Protein AF-A0A2T4IAX1-F1 (afdb_monomer_lite)

Organism: NCBI:txid2136175

Secondary structure (DSSP, 8-state):
--HHHHHHHHHHHTGGG----TTHHHHSPPTTSPPPP--S--HHHHHHHHPPPPPPPPHHHHHHHHHHTTB-TTT-SBTT---

Radius of gyration: 21.28 Å; chains: 1; bounding box: 42×21×60 Å

Sequence (83 aa):
MRRYGLIQRFLSDYSYLDPKVPDVDDIVPLPPAPLPPWDGTLRWKVEFDANVPPPLPEAAVIDDMARTKGLDPRTGRPAGQSD

pLDDT: mean 91.48, std 7.67, range [59.25, 96.94]

Foldseek 3Di:
DPLVVLVVVVCVVCVVVVFDQPCCCVQPNDPPDDGDDDPSDGPRVVVVVPDDDDDDDDLVVQCVVCVVVCHHSVPRHRVPDDD

Structure (mmCIF, N/CA/C/O backbone):
data_AF-A0A2T4IAX1-F1
#
_entry.id   AF-A0A2T4IAX1-F1
#
loop_
_atom_site.group_PDB
_atom_site.id
_atom_site.type_symbol
_atom_site.label_atom_id
_atom_site.label_alt_id
_atom_site.label_comp_id
_atom_site.label_asym_id
_atom_site.label_entity_id
_atom_site.label_seq_id
_atom_site.pdbx_PDB_ins_code
_atom_site.Cartn_x
_atom_site.Cartn_y
_atom_site.Cartn_z
_atom_site.occupancy
_atom_site.B_iso_or_equiv
_atom_site.auth_seq_id
_atom_site.auth_comp_id
_atom_site.auth_asym_id
_atom_site.auth_atom_id
_atom_site.pdbx_PDB_model_num
ATOM 1 N N . MET A 1 1 ? 20.465 -5.817 -9.953 1.00 59.75 1 MET A N 1
ATOM 2 C CA . MET A 1 1 ? 19.376 -6.167 -9.011 1.00 59.75 1 MET A CA 1
ATOM 3 C C . MET A 1 1 ? 18.891 -4.931 -8.250 1.00 59.75 1 MET A C 1
ATOM 5 O O . MET A 1 1 ? 19.267 -4.741 -7.104 1.00 59.75 1 MET A O 1
ATOM 9 N N . ARG A 1 2 ? 18.095 -4.053 -8.877 1.00 82.44 2 ARG A N 1
ATOM 10 C CA . ARG A 1 2 ? 17.475 -2.917 -8.159 1.00 82.44 2 ARG A CA 1
ATOM 11 C C . ARG A 1 2 ? 15.960 -2.831 -8.370 1.00 82.44 2 ARG A C 1
ATOM 13 O O . ARG A 1 2 ? 15.256 -2.682 -7.386 1.00 82.44 2 ARG A O 1
ATOM 20 N N . ARG A 1 3 ? 15.444 -3.033 -9.593 1.00 90.12 3 ARG A N 1
ATOM 21 C CA . ARG A 1 3 ? 13.999 -2.881 -9.876 1.00 90.12 3 ARG A CA 1
ATOM 22 C C . ARG A 1 3 ? 13.103 -3.885 -9.171 1.00 90.12 3 ARG A C 1
ATOM 24 O O . ARG A 1 3 ? 12.243 -3.473 -8.410 1.00 90.12 3 ARG A O 1
ATOM 31 N N . TYR A 1 4 ? 13.368 -5.178 -9.345 1.00 89.06 4 TYR A N 1
ATOM 32 C CA . TYR A 1 4 ? 12.596 -6.223 -8.668 1.00 89.06 4 TYR A CA 1
ATOM 33 C C . TYR A 1 4 ? 12.588 -6.059 -7.144 1.00 89.06 4 TYR A C 1
ATOM 35 O O . TYR A 1 4 ? 11.549 -6.241 -6.527 1.00 89.06 4 TYR A O 1
ATOM 43 N N . GLY A 1 5 ? 13.708 -5.638 -6.544 1.00 92.06 5 GLY A N 1
ATOM 44 C CA . GLY A 1 5 ? 13.773 -5.368 -5.106 1.00 92.06 5 GLY A CA 1
ATOM 45 C C . GLY A 1 5 ? 12.932 -4.160 -4.677 1.00 92.06 5 GLY A C 1
ATOM 46 O O . GLY A 1 5 ? 12.269 -4.220 -3.648 1.00 92.06 5 GLY A O 1
ATOM 47 N N . LEU A 1 6 ? 12.918 -3.083 -5.472 1.00 93.00 6 LEU A N 1
ATOM 48 C CA . LEU A 1 6 ? 12.058 -1.922 -5.216 1.00 93.00 6 LEU A CA 1
ATOM 49 C C . LEU A 1 6 ? 10.574 -2.282 -5.348 1.00 93.00 6 LEU A C 1
ATOM 51 O O . LEU A 1 6 ? 9.797 -1.943 -4.462 1.00 93.00 6 LEU A O 1
ATOM 55 N N . ILE A 1 7 ? 10.202 -3.025 -6.394 1.00 93.31 7 ILE A N 1
ATOM 56 C CA . ILE A 1 7 ? 8.829 -3.505 -6.601 1.00 93.31 7 ILE A CA 1
ATOM 57 C C . ILE A 1 7 ? 8.416 -4.440 -5.456 1.00 93.31 7 ILE A C 1
ATOM 59 O O . ILE A 1 7 ? 7.358 -4.258 -4.869 1.00 93.31 7 ILE A O 1
ATOM 63 N N . GLN A 1 8 ? 9.262 -5.400 -5.070 1.00 94.19 8 GLN A N 1
ATOM 64 C CA . GLN A 1 8 ? 8.979 -6.316 -3.962 1.00 94.19 8 GLN A CA 1
ATOM 65 C C . GLN A 1 8 ? 8.794 -5.574 -2.633 1.00 94.19 8 GLN A C 1
ATOM 67 O O . GLN A 1 8 ? 7.869 -5.886 -1.881 1.00 94.19 8 GLN A O 1
ATOM 72 N N . ARG A 1 9 ? 9.659 -4.595 -2.337 1.00 95.00 9 ARG A N 1
ATOM 73 C CA . ARG A 1 9 ? 9.531 -3.769 -1.134 1.00 95.00 9 ARG A CA 1
ATOM 74 C C . ARG A 1 9 ? 8.226 -2.984 -1.159 1.00 95.00 9 ARG A C 1
ATOM 76 O O . ARG A 1 9 ? 7.497 -3.021 -0.180 1.00 95.00 9 ARG A O 1
ATOM 83 N N . PHE A 1 10 ? 7.903 -2.358 -2.288 1.00 94.81 10 PHE A N 1
ATOM 84 C CA . PHE A 1 10 ? 6.644 -1.645 -2.467 1.00 94.81 10 PHE A CA 1
ATOM 85 C C . PHE A 1 10 ? 5.431 -2.550 -2.212 1.00 94.81 10 PHE A C 1
ATOM 87 O O . PHE A 1 10 ? 4.568 -2.221 -1.406 1.00 94.81 10 PHE A O 1
ATOM 94 N N . LEU A 1 11 ? 5.382 -3.719 -2.852 1.00 95.25 11 LEU A N 1
ATOM 95 C CA . LEU A 1 11 ? 4.279 -4.667 -2.682 1.00 95.25 11 LEU A CA 1
ATOM 96 C C . LEU A 1 11 ? 4.162 -5.164 -1.236 1.00 95.25 11 LEU A C 1
ATOM 98 O O . LEU A 1 11 ? 3.052 -5.358 -0.753 1.00 95.25 11 LEU A O 1
ATOM 102 N N . SER A 1 12 ? 5.289 -5.330 -0.537 1.00 96.00 12 SER A N 1
ATOM 103 C CA . SER A 1 12 ? 5.304 -5.675 0.890 1.00 96.00 12 SER A CA 1
ATOM 104 C C . SER A 1 12 ? 4.748 -4.538 1.752 1.00 96.00 12 SER A C 1
ATOM 106 O O . SER A 1 12 ? 3.824 -4.762 2.536 1.00 96.00 12 SER A O 1
ATOM 108 N N . ASP A 1 13 ? 5.264 -3.320 1.560 1.00 95.88 13 ASP A N 1
ATOM 109 C CA . ASP A 1 13 ? 4.919 -2.124 2.337 1.00 95.88 13 ASP A CA 1
ATOM 110 C C . ASP A 1 13 ? 3.436 -1.747 2.176 1.00 95.88 13 ASP A C 1
ATOM 112 O O . ASP A 1 13 ? 2.820 -1.284 3.130 1.00 95.88 13 ASP A O 1
ATOM 116 N N . TYR A 1 14 ? 2.847 -1.984 0.998 1.00 95.88 14 TYR A N 1
ATOM 117 C CA . TYR A 1 14 ? 1.448 -1.664 0.689 1.00 95.88 14 TYR A CA 1
ATOM 118 C C . TYR A 1 14 ? 0.520 -2.884 0.677 1.00 95.88 14 TYR A C 1
ATOM 120 O O . TYR A 1 14 ? -0.646 -2.737 0.337 1.00 95.88 14 TYR A O 1
ATOM 128 N N . SER A 1 15 ? 0.985 -4.076 1.063 1.00 96.31 15 SER A N 1
ATOM 129 C CA . SER A 1 15 ? 0.228 -5.340 0.949 1.00 96.31 15 SER A CA 1
ATOM 130 C C . SER A 1 15 ? -1.195 -5.302 1.531 1.00 96.31 15 SER A C 1
ATOM 132 O O . SER A 1 15 ? -2.099 -5.924 0.976 1.00 96.31 15 SER A O 1
ATOM 134 N N . TYR A 1 16 ? -1.425 -4.526 2.594 1.00 95.00 16 TYR A N 1
ATOM 135 C CA . TYR A 1 16 ? -2.735 -4.333 3.232 1.00 95.00 16 TYR A CA 1
ATOM 136 C C . TYR A 1 16 ? -3.759 -3.561 2.375 1.00 95.00 16 TYR A C 1
ATOM 138 O O . TYR A 1 16 ? -4.937 -3.522 2.725 1.00 95.00 16 TYR A O 1
ATOM 146 N N . LEU A 1 17 ? -3.324 -2.956 1.266 1.00 94.62 17 LEU A N 1
ATOM 147 C CA . LEU A 1 17 ? -4.150 -2.220 0.300 1.00 94.62 17 LEU A CA 1
ATOM 148 C C . LEU A 1 17 ? -4.323 -2.968 -1.029 1.00 94.62 17 LEU A C 1
ATOM 150 O O . LEU A 1 17 ? -4.855 -2.394 -1.974 1.00 94.62 17 LEU A O 1
ATOM 154 N N . ASP A 1 18 ? -3.863 -4.222 -1.111 1.00 93.44 18 ASP A N 1
ATOM 155 C CA . ASP A 1 18 ? -3.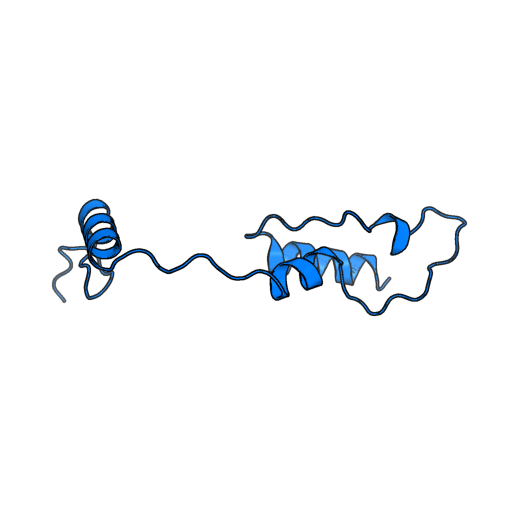906 -5.053 -2.323 1.00 93.44 18 ASP A CA 1
ATOM 156 C C . ASP A 1 18 ? -3.364 -4.337 -3.589 1.00 93.44 18 ASP A C 1
ATOM 158 O O . ASP A 1 18 ? -4.075 -4.175 -4.590 1.00 93.44 18 ASP A O 1
ATOM 162 N N . PRO A 1 19 ? -2.100 -3.868 -3.566 1.00 95.19 19 PRO A N 1
ATOM 163 C CA . PRO A 1 19 ? -1.538 -3.049 -4.628 1.00 95.19 19 PRO A CA 1
ATOM 164 C C . PRO A 1 19 ? -1.410 -3.836 -5.931 1.00 95.19 19 PRO A C 1
ATOM 166 O O . PRO A 1 19 ? -1.080 -5.025 -5.937 1.00 95.19 19 PRO A O 1
ATOM 169 N N . LYS A 1 20 ? -1.619 -3.152 -7.060 1.00 92.19 20 LYS A N 1
ATOM 170 C CA . LYS A 1 20 ? -1.480 -3.731 -8.405 1.00 92.19 20 LYS A CA 1
ATOM 171 C C . LYS A 1 20 ? -0.329 -3.071 -9.158 1.00 92.19 20 LYS A C 1
ATOM 173 O O . LYS A 1 20 ? -0.031 -1.902 -8.938 1.00 92.19 20 LYS A O 1
ATOM 178 N N . VAL A 1 21 ? 0.287 -3.816 -10.076 1.00 93.44 21 VAL A N 1
ATOM 179 C CA . VAL A 1 21 ? 1.372 -3.321 -10.946 1.00 93.44 21 VAL A CA 1
ATOM 180 C C . VAL A 1 21 ? 0.985 -3.525 -12.414 1.00 93.44 21 VAL A C 1
ATOM 182 O O . VAL A 1 21 ? 1.545 -4.383 -13.094 1.00 93.44 21 VAL A O 1
ATOM 185 N N . PRO A 1 22 ? -0.047 -2.818 -12.907 1.00 92.88 22 PRO A N 1
ATOM 186 C CA . PRO A 1 22 ? -0.528 -2.990 -14.280 1.00 92.88 22 PRO A CA 1
ATOM 187 C C . PRO A 1 22 ? 0.449 -2.447 -15.342 1.00 92.88 22 PRO A C 1
ATOM 189 O O . PRO A 1 22 ? 0.249 -2.677 -16.526 1.00 92.88 22 PRO A O 1
ATOM 192 N N . ASP A 1 23 ? 1.472 -1.711 -14.917 1.00 93.88 23 ASP A N 1
ATOM 193 C CA . ASP A 1 23 ? 2.576 -1.119 -15.679 1.00 93.88 23 ASP A CA 1
ATOM 194 C C . ASP A 1 23 ? 3.876 -1.948 -15.572 1.00 93.88 23 ASP A C 1
ATOM 196 O O . ASP A 1 23 ? 4.965 -1.463 -15.880 1.00 93.88 23 ASP A O 1
ATOM 200 N N . VAL A 1 24 ? 3.797 -3.210 -15.123 1.00 92.44 24 VAL A N 1
ATOM 201 C CA . VAL A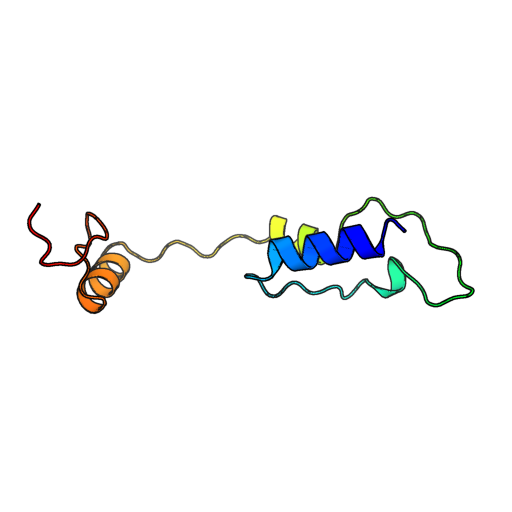 1 24 ? 4.985 -4.054 -14.895 1.00 92.44 24 VAL A CA 1
ATOM 202 C C . VAL A 1 24 ? 5.822 -4.253 -16.158 1.00 92.44 24 VAL A C 1
ATOM 204 O O . VAL A 1 24 ? 7.048 -4.197 -16.075 1.00 92.44 24 VAL A O 1
ATOM 207 N N . ASP A 1 25 ? 5.180 -4.415 -17.315 1.00 92.44 25 ASP A N 1
ATOM 208 C CA . ASP A 1 25 ? 5.866 -4.621 -18.594 1.00 92.44 25 ASP A CA 1
ATOM 209 C C . ASP A 1 25 ? 6.578 -3.346 -19.075 1.00 92.44 25 ASP A C 1
ATOM 211 O O . ASP A 1 25 ? 7.641 -3.429 -19.691 1.00 92.44 25 ASP A O 1
ATOM 215 N N . ASP A 1 26 ? 6.050 -2.167 -18.727 1.00 93.31 26 ASP A N 1
ATOM 216 C CA . ASP A 1 26 ? 6.677 -0.874 -19.022 1.00 93.31 26 ASP A CA 1
ATOM 217 C C . ASP A 1 26 ? 7.910 -0.636 -18.134 1.00 93.31 26 ASP A C 1
ATOM 219 O O . ASP A 1 26 ? 8.867 0.023 -18.537 1.00 93.31 26 ASP A O 1
ATOM 223 N N . ILE A 1 27 ? 7.915 -1.181 -16.914 1.00 93.25 27 ILE A N 1
ATOM 224 C CA . ILE A 1 27 ? 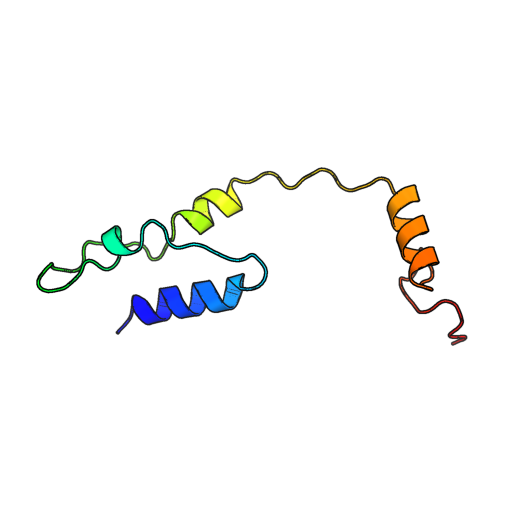9.006 -1.003 -15.945 1.00 93.25 27 ILE A CA 1
ATOM 225 C C . ILE A 1 27 ? 10.086 -2.075 -16.118 1.00 93.25 27 ILE A C 1
ATOM 227 O O . ILE A 1 27 ? 11.287 -1.802 -15.964 1.00 93.25 27 ILE A O 1
ATOM 231 N N . VAL A 1 28 ? 9.680 -3.313 -16.389 1.00 92.44 28 VAL A N 1
ATOM 232 C CA . VAL A 1 28 ? 10.557 -4.477 -16.501 1.00 92.44 28 VAL A CA 1
ATOM 233 C C . VAL A 1 28 ? 10.122 -5.340 -17.690 1.00 92.44 28 VAL A C 1
ATOM 235 O O . VAL A 1 28 ? 9.543 -6.409 -17.494 1.00 92.44 28 VAL A O 1
ATOM 238 N N . PRO A 1 29 ? 10.423 -4.912 -18.930 1.00 92.69 29 PRO A N 1
ATOM 239 C CA . PRO A 1 29 ? 10.072 -5.688 -20.108 1.00 92.69 29 PRO A CA 1
ATOM 240 C C . PRO A 1 29 ? 10.829 -7.020 -20.125 1.00 92.69 29 PRO A C 1
ATOM 242 O O . PRO A 1 29 ? 11.941 -7.145 -19.595 1.00 92.69 29 PRO A O 1
ATOM 245 N N . LEU A 1 30 ? 10.234 -8.024 -20.767 1.00 91.94 30 LEU A N 1
ATOM 246 C CA . LEU A 1 30 ? 10.865 -9.331 -20.917 1.00 91.94 30 LEU A CA 1
ATOM 247 C C . LEU A 1 30 ? 12.162 -9.232 -21.748 1.00 91.94 30 LEU A C 1
ATOM 249 O O . LEU A 1 30 ? 12.227 -8.484 -22.730 1.00 91.94 30 LEU A O 1
ATOM 253 N N . PRO A 1 31 ? 13.213 -9.994 -21.393 1.00 89.50 31 PRO A N 1
ATOM 254 C CA . PRO A 1 31 ? 14.452 -10.012 -22.159 1.00 89.50 31 PRO A CA 1
ATOM 255 C C . PRO A 1 31 ? 14.211 -10.515 -23.597 1.00 89.50 31 PRO A C 1
ATOM 257 O O . PRO A 1 31 ? 13.359 -11.379 -23.808 1.00 89.50 31 PRO A O 1
ATOM 260 N N . PRO A 1 32 ? 14.970 -10.014 -24.593 1.00 93.00 32 PRO A N 1
ATOM 261 C CA . PRO A 1 32 ? 16.216 -9.251 -24.456 1.00 93.00 32 PRO A CA 1
ATOM 262 C C . PRO A 1 32 ? 16.041 -7.722 -24.395 1.00 93.00 32 PRO A C 1
ATOM 264 O O . PRO A 1 32 ? 17.036 -7.007 -24.514 1.00 93.00 32 PRO A O 1
ATOM 267 N N . ALA A 1 33 ? 14.813 -7.207 -24.243 1.00 92.88 33 ALA A N 1
ATOM 268 C CA . ALA A 1 33 ? 14.567 -5.768 -24.228 1.00 92.88 33 ALA A CA 1
ATOM 269 C C . ALA A 1 33 ? 15.397 -5.063 -23.132 1.00 92.88 33 ALA A C 1
ATOM 271 O O . ALA A 1 33 ? 15.471 -5.552 -21.999 1.00 92.88 33 ALA A O 1
ATOM 272 N N . PRO A 1 34 ? 16.044 -3.922 -23.439 1.00 90.31 34 PRO A N 1
ATOM 273 C CA . PRO A 1 34 ? 16.750 -3.154 -22.430 1.00 90.31 34 PRO A CA 1
ATOM 274 C C . PRO A 1 34 ? 15.754 -2.555 -21.436 1.00 90.31 34 PRO A C 1
ATOM 276 O O . PRO A 1 34 ? 14.632 -2.196 -21.785 1.00 90.31 34 PRO A O 1
ATOM 279 N N . LEU A 1 35 ? 16.194 -2.402 -20.190 1.00 90.94 35 LEU A N 1
ATOM 280 C CA . LEU A 1 35 ? 15.384 -1.769 -19.157 1.00 90.94 35 LEU A CA 1
ATOM 281 C C . LEU A 1 35 ? 15.210 -0.269 -19.474 1.00 90.94 35 LEU A C 1
ATOM 283 O O . LEU A 1 35 ? 16.215 0.450 -19.492 1.00 90.94 35 LEU A O 1
ATOM 287 N N . PRO A 1 36 ? 13.977 0.231 -19.683 1.00 92.75 36 PRO A N 1
ATOM 288 C CA . PRO A 1 36 ? 13.734 1.645 -19.986 1.00 92.75 36 PRO A CA 1
ATOM 289 C C . PRO A 1 36 ? 14.012 2.503 -18.751 1.00 92.75 36 PRO A C 1
ATOM 291 O O . PRO A 1 36 ? 13.930 1.969 -17.654 1.00 92.75 36 PRO A O 1
ATOM 294 N N . PRO A 1 37 ? 14.332 3.802 -18.840 1.00 93.25 37 PRO A N 1
ATOM 295 C CA . PRO A 1 37 ? 14.466 4.659 -17.659 1.00 93.25 37 PRO A CA 1
ATOM 296 C C . PRO A 1 37 ? 13.228 4.582 -16.754 1.00 93.25 37 PRO A C 1
ATOM 298 O O . PRO A 1 37 ? 12.104 4.569 -17.239 1.00 93.25 37 PRO A O 1
ATOM 301 N N . TRP A 1 38 ? 13.439 4.507 -15.441 1.00 93.00 38 TRP A N 1
AT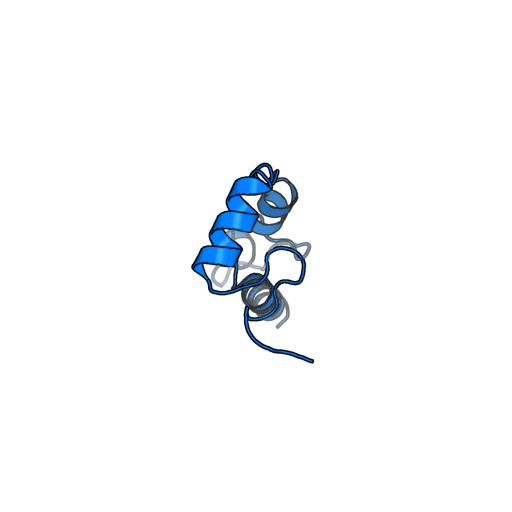OM 302 C CA . TRP A 1 38 ? 12.361 4.418 -14.456 1.00 93.00 38 TRP A CA 1
ATOM 303 C C . TRP A 1 38 ? 12.776 5.157 -13.188 1.00 93.00 38 TRP A C 1
ATOM 305 O O . TRP A 1 38 ? 13.898 4.974 -12.710 1.00 93.00 38 TRP A O 1
ATOM 315 N N . ASP A 1 39 ? 11.879 5.987 -12.674 1.00 91.88 39 ASP A N 1
ATOM 316 C CA . ASP A 1 39 ? 12.072 6.867 -11.518 1.00 91.88 39 ASP A CA 1
ATOM 317 C C . ASP A 1 39 ? 11.869 6.155 -10.169 1.00 91.88 39 ASP A C 1
ATOM 319 O O . ASP A 1 39 ? 12.213 6.702 -9.124 1.00 91.88 39 ASP A O 1
ATOM 323 N N . GLY A 1 40 ? 11.364 4.919 -10.189 1.00 91.88 40 GLY A N 1
ATOM 324 C CA . GLY A 1 40 ? 11.060 4.145 -8.988 1.00 91.88 40 GLY A CA 1
ATOM 325 C C . GLY A 1 40 ? 9.602 4.239 -8.538 1.00 91.88 40 GLY A C 1
ATOM 326 O O . GLY A 1 40 ? 9.272 3.666 -7.500 1.00 91.88 40 GLY A O 1
ATOM 327 N N . THR A 1 41 ? 8.737 4.915 -9.297 1.00 92.00 41 THR A N 1
ATOM 328 C CA . THR A 1 41 ? 7.320 5.092 -8.963 1.00 92.00 41 THR A CA 1
ATOM 329 C C . THR A 1 41 ? 6.447 4.093 -9.722 1.00 92.00 41 THR A C 1
ATOM 331 O O . THR A 1 41 ? 6.683 3.817 -10.894 1.00 92.00 41 THR A O 1
ATOM 334 N N . LEU A 1 42 ? 5.421 3.549 -9.065 1.00 94.56 42 LEU A N 1
ATOM 335 C CA . LEU A 1 42 ? 4.390 2.734 -9.719 1.00 94.56 42 LEU A CA 1
ATOM 336 C C . LEU A 1 42 ? 3.153 3.581 -10.006 1.00 94.56 42 LEU A C 1
ATOM 338 O O . LEU A 1 42 ? 2.768 4.390 -9.157 1.00 94.56 42 LEU A O 1
ATOM 342 N N . ARG A 1 43 ? 2.473 3.335 -11.134 1.00 95.00 43 ARG A N 1
ATOM 343 C CA . ARG A 1 43 ? 1.206 4.008 -11.470 1.00 95.00 43 ARG A CA 1
ATOM 344 C C . ARG A 1 43 ? 0.186 3.924 -10.334 1.00 95.00 43 ARG A C 1
ATOM 346 O O . ARG A 1 43 ? -0.406 4.935 -9.968 1.00 95.00 43 ARG A O 1
ATOM 353 N N . TRP A 1 44 ? 0.068 2.756 -9.704 1.00 95.50 44 TRP A N 1
ATOM 354 C CA . TRP A 1 44 ? -0.827 2.554 -8.563 1.00 95.50 44 TRP A CA 1
ATOM 355 C C . TRP A 1 44 ? -0.545 3.521 -7.404 1.00 95.50 44 TRP A C 1
ATOM 357 O O . TRP A 1 44 ? -1.479 3.977 -6.758 1.00 95.50 44 TRP A O 1
ATOM 367 N N . LYS A 1 45 ? 0.721 3.882 -7.138 1.00 94.62 45 LYS A N 1
ATOM 368 C CA . LYS A 1 45 ? 1.053 4.813 -6.046 1.00 94.62 45 LYS A CA 1
ATOM 369 C C . LYS A 1 45 ? 0.570 6.227 -6.347 1.00 94.62 45 LYS A C 1
ATOM 371 O O . LYS A 1 45 ? 0.050 6.887 -5.457 1.00 94.62 45 LYS A O 1
ATOM 376 N N . VAL A 1 46 ? 0.727 6.662 -7.596 1.00 93.88 46 VAL A N 1
ATOM 377 C CA . VAL A 1 46 ? 0.246 7.969 -8.062 1.00 93.88 46 VAL A CA 1
ATOM 378 C C . VAL A 1 46 ? -1.275 8.043 -7.949 1.00 93.88 46 VAL A C 1
ATOM 380 O O . VAL A 1 46 ? -1.807 9.012 -7.419 1.00 93.88 46 VAL A O 1
ATOM 383 N N . GLU A 1 47 ? -1.970 6.998 -8.399 1.00 94.25 47 GLU A N 1
ATOM 384 C CA . GLU A 1 47 ? -3.431 6.898 -8.307 1.00 94.25 47 GLU A CA 1
ATOM 385 C C . GLU A 1 47 ? -3.907 6.855 -6.851 1.00 94.25 47 GLU A C 1
ATOM 387 O O . GLU A 1 47 ? -4.861 7.543 -6.495 1.00 94.25 47 GLU A O 1
ATOM 392 N N . PHE A 1 48 ? -3.222 6.090 -5.999 1.00 92.12 48 PHE A N 1
ATOM 393 C CA . PHE A 1 48 ? -3.528 5.991 -4.576 1.00 92.12 48 PHE A CA 1
ATOM 394 C C . PHE A 1 48 ? -3.367 7.337 -3.858 1.00 92.12 48 PHE A C 1
ATOM 396 O O . PHE A 1 48 ? -4.258 7.731 -3.112 1.00 92.12 48 PHE A O 1
ATOM 403 N N . ASP A 1 49 ? -2.278 8.066 -4.113 1.00 92.56 49 ASP A N 1
ATOM 404 C CA . ASP A 1 49 ? -2.030 9.379 -3.501 1.00 92.56 49 ASP A CA 1
ATOM 405 C C . ASP A 1 49 ? -2.996 10.460 -3.992 1.00 92.56 49 ASP A C 1
ATOM 407 O O . ASP A 1 49 ? -3.302 11.401 -3.261 1.00 92.56 49 ASP A O 1
ATOM 411 N N . ALA A 1 50 ? -3.471 10.336 -5.232 1.00 94.06 50 ALA A N 1
ATOM 412 C CA . ALA A 1 50 ? -4.480 11.223 -5.793 1.00 94.06 50 ALA A CA 1
ATOM 413 C C . ALA A 1 50 ? -5.903 10.893 -5.308 1.00 94.06 50 ALA A C 1
ATOM 415 O O . ALA A 1 50 ? -6.816 11.698 -5.510 1.00 94.06 50 ALA A O 1
ATOM 416 N N . ASN A 1 51 ? -6.117 9.723 -4.697 1.00 91.62 51 ASN A N 1
ATOM 417 C CA . ASN A 1 51 ? -7.440 9.284 -4.283 1.00 91.62 51 ASN A CA 1
ATOM 418 C C . ASN A 1 51 ? -7.912 10.044 -3.035 1.00 91.62 51 ASN A C 1
ATOM 420 O O . ASN A 1 51 ? -7.200 10.154 -2.037 1.00 91.62 51 ASN A O 1
ATOM 424 N N . VAL A 1 52 ? -9.150 10.538 -3.070 1.00 88.06 52 VAL A N 1
ATOM 425 C CA . VAL A 1 52 ? -9.768 11.206 -1.920 1.00 88.06 52 VAL A CA 1
ATOM 426 C C . VAL A 1 52 ? -10.407 10.131 -1.038 1.00 88.06 52 VAL A C 1
ATOM 428 O O . VAL A 1 52 ? -11.284 9.408 -1.521 1.00 88.06 52 VAL A O 1
ATOM 431 N N . PRO A 1 53 ? -10.001 9.989 0.239 1.00 84.38 53 PRO A N 1
ATOM 432 C CA . PRO A 1 53 ? -10.618 9.008 1.119 1.00 84.38 53 PRO A CA 1
ATOM 433 C C . PRO A 1 53 ? -12.108 9.334 1.315 1.00 84.38 53 PRO A C 1
ATOM 435 O O . PRO A 1 53 ? -12.489 10.510 1.294 1.00 84.38 53 PRO A O 1
ATOM 438 N N . PRO A 1 54 ? -12.968 8.319 1.518 1.00 86.06 54 PRO A N 1
ATOM 439 C CA . PRO A 1 54 ? -14.373 8.558 1.815 1.00 86.06 54 PRO A CA 1
ATOM 440 C C . PRO A 1 54 ? -14.514 9.402 3.092 1.00 86.06 54 PRO A C 1
ATOM 442 O O . PRO A 1 54 ? -13.628 9.367 3.956 1.00 86.06 54 PRO A O 1
ATOM 445 N N . PRO A 1 55 ? -15.621 10.151 3.244 1.00 91.94 55 PRO A N 1
ATOM 446 C CA . PRO A 1 55 ? -15.879 10.869 4.481 1.00 91.94 55 PRO A CA 1
ATOM 447 C C . PRO A 1 55 ? -15.905 9.889 5.655 1.00 91.94 55 PRO A C 1
ATOM 449 O O . PRO A 1 55 ? -16.333 8.739 5.518 1.00 91.94 55 PRO A O 1
ATOM 452 N N . LEU A 1 56 ? -15.453 10.357 6.817 1.00 91.00 56 LEU A N 1
ATOM 453 C CA . LEU A 1 56 ? -15.561 9.570 8.037 1.00 91.00 56 LEU A CA 1
ATOM 454 C C . LEU A 1 56 ? -17.039 9.253 8.320 1.00 91.00 56 LEU A C 1
ATOM 456 O O . LEU A 1 56 ? -17.899 10.109 8.086 1.00 91.00 56 LEU A O 1
ATOM 460 N N . PRO A 1 57 ? -17.345 8.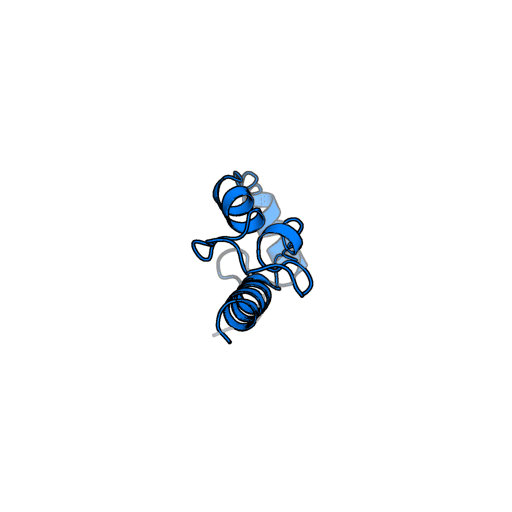050 8.831 1.00 92.75 57 PRO A N 1
ATOM 461 C CA . PRO A 1 57 ? -18.687 7.743 9.295 1.00 92.75 57 PRO A CA 1
ATOM 462 C C . PRO A 1 57 ? -19.077 8.665 10.456 1.00 92.75 57 PRO A C 1
ATOM 464 O O . PRO A 1 57 ? -18.225 9.210 11.162 1.00 92.75 57 PRO A O 1
ATOM 467 N N . GLU A 1 58 ? -20.381 8.829 10.669 1.00 96.19 58 GLU A N 1
ATOM 468 C CA . GLU A 1 58 ? -20.894 9.615 11.790 1.00 96.19 58 GLU A CA 1
ATOM 469 C C . GLU A 1 58 ? -20.446 9.020 13.133 1.00 96.19 58 GLU A C 1
ATOM 471 O O . GLU A 1 58 ? -20.369 7.800 13.295 1.00 96.19 58 GLU A O 1
ATOM 476 N N . ALA A 1 59 ? -20.211 9.878 14.130 1.00 94.69 59 ALA A N 1
ATOM 477 C CA . ALA A 1 59 ? -19.762 9.449 15.457 1.00 94.69 59 ALA A CA 1
ATOM 478 C C . ALA A 1 59 ? -20.701 8.408 16.095 1.00 94.69 59 ALA A C 1
ATOM 480 O O . ALA A 1 59 ? -20.238 7.463 16.724 1.00 94.69 59 ALA A O 1
ATOM 481 N N . ALA A 1 60 ? -22.014 8.519 15.860 1.00 95.81 60 ALA A N 1
ATOM 482 C CA . ALA A 1 60 ? -22.995 7.554 16.350 1.00 95.81 60 ALA A CA 1
ATOM 483 C C . ALA A 1 60 ? -22.766 6.134 15.798 1.00 95.81 60 ALA A C 1
ATOM 485 O O . ALA A 1 60 ? -22.933 5.161 16.531 1.00 95.81 60 ALA A O 1
ATOM 486 N N . VAL A 1 61 ? -22.346 6.015 14.533 1.00 96.62 61 VAL A N 1
ATOM 487 C CA . VAL A 1 61 ? -22.029 4.726 13.896 1.00 96.62 61 VAL A CA 1
ATOM 488 C C . VAL A 1 61 ? -20.759 4.134 14.502 1.00 96.62 61 VAL A C 1
ATOM 490 O O . VAL A 1 61 ? -20.710 2.942 14.794 1.00 96.62 61 VAL A O 1
ATOM 493 N N . ILE A 1 62 ? -19.745 4.968 14.740 1.00 94.88 62 ILE A N 1
ATOM 494 C CA . ILE A 1 62 ? -18.495 4.543 15.385 1.00 94.88 62 ILE A CA 1
ATOM 495 C C . ILE A 1 62 ? -18.780 4.028 16.801 1.00 94.88 62 ILE A C 1
ATOM 497 O O . ILE A 1 62 ? -18.303 2.955 17.176 1.00 94.88 62 ILE A O 1
ATOM 501 N N . ASP A 1 63 ? -19.599 4.749 17.568 1.00 96.31 63 ASP A N 1
ATOM 502 C CA . ASP A 1 63 ? -19.948 4.354 18.928 1.00 96.31 63 ASP A CA 1
ATOM 503 C C . ASP A 1 63 ? -20.762 3.054 18.977 1.00 96.31 63 ASP A C 1
ATOM 505 O O . ASP A 1 63 ? -20.561 2.225 19.868 1.00 96.31 63 ASP A O 1
ATOM 509 N N . ASP A 1 64 ? -21.701 2.877 18.046 1.00 96.81 64 ASP A N 1
ATOM 510 C CA . ASP A 1 64 ? -22.488 1.650 17.921 1.00 96.81 64 ASP A CA 1
ATOM 511 C C . ASP A 1 64 ? -21.601 0.445 17.582 1.00 96.81 64 ASP A C 1
ATOM 513 O O . ASP A 1 64 ? -21.687 -0.603 18.228 1.00 96.81 64 ASP A O 1
ATOM 517 N N . MET A 1 65 ? -20.660 0.617 16.648 1.00 96.19 65 MET A N 1
ATOM 518 C CA . MET A 1 65 ? -19.665 -0.404 16.323 1.00 96.19 65 MET A CA 1
ATOM 519 C C . MET A 1 65 ? -18.781 -0.746 17.526 1.00 96.19 65 MET A C 1
ATOM 521 O O . MET A 1 65 ? -18.530 -1.927 17.778 1.00 96.19 65 MET A O 1
ATOM 525 N N . ALA A 1 66 ? -18.328 0.259 18.282 1.00 95.94 66 ALA A N 1
ATOM 526 C CA . ALA A 1 66 ? -17.532 0.049 19.487 1.00 95.94 66 ALA A CA 1
ATOM 527 C C . ALA A 1 66 ? -18.314 -0.771 20.523 1.00 95.94 66 ALA A C 1
ATOM 529 O O . ALA A 1 66 ? -17.838 -1.824 20.950 1.00 95.94 66 ALA A O 1
ATOM 530 N N . ARG A 1 67 ? -19.555 -0.375 20.835 1.00 95.31 67 ARG A N 1
ATOM 531 C CA . ARG A 1 67 ? -20.432 -1.123 21.752 1.00 95.31 67 ARG A CA 1
ATOM 532 C C . ARG A 1 67 ? -20.694 -2.550 21.268 1.00 95.31 67 ARG A C 1
ATOM 534 O O . ARG A 1 67 ? -20.572 -3.487 22.053 1.00 95.31 67 ARG A O 1
ATOM 541 N N . THR A 1 68 ? -20.963 -2.733 19.976 1.00 96.94 68 THR A N 1
ATOM 542 C CA . THR A 1 68 ? -21.180 -4.050 19.350 1.00 96.94 68 THR A CA 1
ATOM 543 C C . THR A 1 68 ? -19.955 -4.960 19.467 1.00 96.94 68 THR A C 1
ATOM 545 O O . THR A 1 68 ? -20.085 -6.174 19.615 1.00 96.94 68 THR A O 1
ATOM 548 N N . LYS A 1 69 ? -18.746 -4.390 19.434 1.00 96.12 69 LYS A N 1
ATOM 549 C CA . LYS A 1 69 ? -17.484 -5.115 19.640 1.00 96.12 69 LYS A CA 1
ATOM 550 C C . LYS A 1 69 ? -17.090 -5.259 21.115 1.00 96.12 69 LYS A C 1
A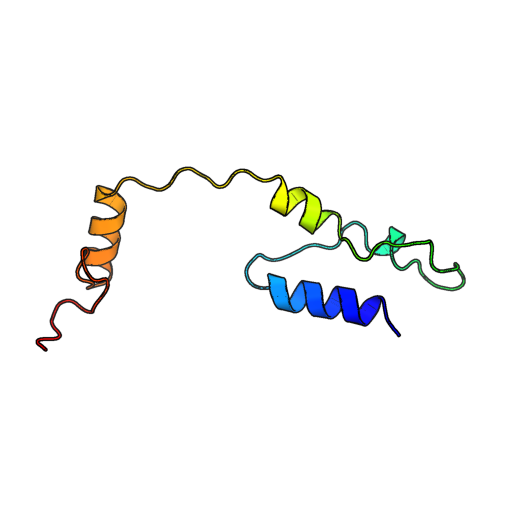TOM 552 O O . LYS A 1 69 ? -16.006 -5.766 21.390 1.00 96.12 69 LYS A O 1
ATOM 557 N N . GLY A 1 70 ? -17.949 -4.851 22.054 1.00 95.25 70 GLY A N 1
ATOM 558 C CA . GLY A 1 70 ? -17.664 -4.900 23.488 1.00 95.25 70 GLY A CA 1
ATOM 559 C C . GLY A 1 70 ? -16.578 -3.911 23.914 1.00 95.25 70 GLY A C 1
ATOM 560 O O . GLY A 1 70 ? -15.836 -4.186 24.854 1.00 95.25 70 GLY A O 1
ATOM 561 N N . LEU A 1 71 ? -16.451 -2.789 23.206 1.00 96.62 71 LEU A N 1
ATOM 562 C CA . LEU A 1 71 ? -15.491 -1.724 23.477 1.00 96.62 71 LEU A CA 1
ATOM 563 C C . LEU A 1 71 ? -16.206 -0.496 24.050 1.00 96.62 71 LEU A C 1
ATOM 565 O O . LEU A 1 71 ? -17.336 -0.179 23.678 1.00 96.62 71 LEU A O 1
ATOM 569 N N . ASP A 1 72 ? -15.523 0.222 24.936 1.00 95.25 72 ASP A N 1
ATOM 570 C CA . ASP A 1 72 ? -15.926 1.555 25.375 1.00 95.25 72 ASP A CA 1
ATOM 571 C C . ASP A 1 72 ? -15.696 2.555 24.218 1.00 95.25 72 ASP A C 1
ATOM 573 O O . ASP A 1 72 ? -14.557 2.700 23.765 1.00 95.25 72 ASP A O 1
ATOM 577 N N . PRO A 1 73 ? -16.732 3.263 23.727 1.00 94.56 73 PRO A N 1
ATOM 578 C CA . PRO A 1 73 ? -16.602 4.154 22.567 1.00 94.56 73 PRO A CA 1
ATOM 579 C C . PRO A 1 73 ? -15.627 5.319 22.742 1.00 94.56 73 PRO A C 1
ATOM 581 O O . PRO A 1 73 ? -15.064 5.815 21.771 1.00 94.56 73 PRO A O 1
ATOM 584 N N . ARG A 1 74 ? -15.405 5.763 23.982 1.00 92.94 74 ARG A N 1
ATOM 585 C CA . ARG A 1 74 ? -14.540 6.905 24.288 1.00 92.94 74 ARG A CA 1
ATOM 586 C C . ARG A 1 74 ? -13.068 6.502 24.340 1.00 92.94 74 ARG A C 1
ATOM 588 O O . ARG A 1 74 ? -12.200 7.323 24.056 1.00 92.94 74 ARG A O 1
ATOM 595 N N . THR A 1 75 ? -12.774 5.276 24.762 1.00 92.62 75 THR A N 1
ATOM 596 C CA . THR A 1 75 ? -11.405 4.812 25.047 1.00 92.62 75 THR A CA 1
ATOM 597 C C . THR A 1 75 ? -10.914 3.712 24.115 1.00 92.62 75 THR A C 1
ATOM 599 O O . THR A 1 75 ? -9.711 3.471 24.057 1.00 92.62 75 THR A O 1
ATOM 602 N N . GLY A 1 76 ? -11.820 3.014 23.426 1.00 92.50 76 GLY A N 1
ATOM 603 C CA . GLY A 1 76 ? -11.520 1.830 22.619 1.00 92.50 76 GLY A CA 1
ATOM 604 C C . GLY A 1 76 ? -11.085 0.605 23.433 1.00 92.50 76 GLY A C 1
ATOM 605 O O . GLY A 1 76 ? -10.685 -0.398 22.845 1.00 92.50 76 GLY A O 1
ATOM 606 N N . ARG A 1 77 ? -11.130 0.665 24.772 1.00 94.81 77 ARG A N 1
ATOM 607 C CA . ARG A 1 77 ? -10.764 -0.453 25.656 1.00 94.81 77 ARG A CA 1
ATOM 608 C C . ARG A 1 77 ? -11.931 -1.435 25.816 1.00 94.81 77 ARG A C 1
ATOM 610 O O . ARG A 1 77 ? -13.079 -1.021 25.659 1.00 94.81 77 ARG A O 1
ATOM 617 N N . PRO A 1 78 ? -11.677 -2.709 26.168 1.00 95.69 78 PRO A N 1
ATOM 618 C CA . PRO A 1 78 ? -12.742 -3.658 26.479 1.00 95.69 78 PRO A CA 1
ATOM 619 C C . PRO A 1 78 ? -13.665 -3.129 27.582 1.00 95.69 78 PRO A C 1
ATOM 621 O O . PRO A 1 78 ? -13.207 -2.765 28.668 1.00 95.69 78 PRO A O 1
ATOM 624 N N . ALA A 1 79 ? -14.967 -3.106 27.307 1.00 84.19 79 ALA A N 1
ATOM 625 C CA . ALA A 1 79 ? -15.993 -2.710 28.257 1.00 84.19 79 ALA A CA 1
ATOM 626 C C . ALA A 1 79 ? -16.048 -3.752 29.387 1.00 84.19 79 ALA A C 1
ATOM 628 O O . ALA A 1 79 ? -16.617 -4.828 29.228 1.00 84.19 79 ALA A O 1
ATOM 629 N N . GLY A 1 80 ? -15.391 -3.458 30.510 1.00 77.81 80 GLY A N 1
ATOM 630 C CA . GLY A 1 80 ? -15.320 -4.351 31.671 1.00 77.81 80 GLY A CA 1
ATOM 631 C C . GLY A 1 80 ? -13.924 -4.552 32.260 1.00 77.81 80 GLY A C 1
ATOM 632 O O . GLY A 1 80 ? -13.818 -5.155 33.323 1.00 77.81 80 GLY A O 1
ATOM 633 N N . GLN A 1 81 ? -12.859 -4.033 31.635 1.00 61.59 81 GLN A N 1
ATOM 634 C CA . GLN A 1 81 ? -11.582 -3.877 32.338 1.00 61.59 81 GLN A CA 1
ATOM 635 C C . GLN A 1 81 ? -11.680 -2.665 33.268 1.00 61.59 81 GLN A C 1
ATOM 637 O O . GLN A 1 81 ? -11.583 -1.522 32.828 1.00 61.59 81 GLN A O 1
ATOM 642 N N . SER A 1 82 ? -11.933 -2.924 34.549 1.00 59.25 82 SER A N 1
ATOM 643 C CA . SER A 1 82 ? -11.613 -1.985 35.623 1.00 59.25 82 SER A CA 1
ATOM 644 C C . SER A 1 82 ? -10.088 -1.877 35.736 1.00 59.25 82 SER A C 1
ATOM 646 O O . SER A 1 82 ? -9.433 -2.920 35.798 1.00 59.25 82 SER A O 1
ATOM 648 N N . ASP A 1 83 ? -9.558 -0.648 35.716 1.00 61.72 83 ASP A N 1
ATOM 649 C CA . ASP A 1 83 ? -8.150 -0.353 36.046 1.00 61.72 83 ASP A CA 1
ATOM 650 C C . ASP A 1 83 ? -7.785 -0.859 37.459 1.00 61.72 83 ASP A C 1
ATOM 652 O O . ASP A 1 83 ? -8.672 -0.841 38.351 1.00 61.72 83 ASP A O 1
#

InterPro domains:
  IPR045653 Domain of unknown function DUF6396 [PF19933] (2-78)